Protein AF-A0A7C5XX01-F1 (afdb_monomer_lite)

Secondary structure (DSSP, 8-state):
-PPPHHHHHHHHHHHHHHHHHHHTTTTS-HHHHHHTHHHHHHHHHHHHHHHHHHHHHHHHHHHS---SSHHHHHHHT-

Foldseek 3Di:
DQDDVVLLVVLVVVLVVLVVVLVVCVPDDPVVCVVCVVVNVVSVVSNLVSVLVSLQNVCCVPPVDGDPDSVRSVVVVD

pLDDT: mean 90.87, std 9.54, range [46.41, 98.19]

Sequence (78 aa):
MTARPEVVERKLAALQRFLEDLAAFGPLPHEERIRQHYAIERLLQLLCEAAADIGLQILRHETGEGAGSYREIFQRLR

Radius of gyration: 15.35 Å; chains: 1; bounding box: 40×19×35 Å

Structure (mmCIF, N/CA/C/O backbone):
data_AF-A0A7C5XX01-F1
#
_entry.id   AF-A0A7C5XX01-F1
#
loop_
_atom_site.group_PDB
_atom_site.id
_atom_site.type_symbol
_atom_site.label_atom_id
_atom_site.label_alt_id
_atom_site.label_comp_id
_atom_site.label_asym_id
_atom_site.label_entity_id
_atom_site.label_seq_id
_atom_site.pdbx_PDB_ins_code
_atom_site.Cartn_x
_atom_site.Cartn_y
_atom_site.Cartn_z
_atom_site.occupancy
_atom_site.B_iso_or_equiv
_atom_site.auth_seq_id
_atom_site.auth_comp_id
_atom_site.auth_asym_id
_atom_site.auth_atom_id
_atom_site.pdbx_PDB_model_num
ATOM 1 N N . MET A 1 1 ? -21.377 5.563 12.301 1.00 46.41 1 MET A N 1
ATOM 2 C CA . MET A 1 1 ? -21.505 5.594 10.825 1.00 46.41 1 MET A CA 1
ATOM 3 C C . MET A 1 1 ? -20.842 4.332 10.302 1.00 46.41 1 MET A C 1
ATOM 5 O O . MET A 1 1 ? -19.624 4.247 10.356 1.00 46.41 1 MET A O 1
ATOM 9 N N . THR A 1 2 ? -21.622 3.333 9.897 1.00 53.12 2 THR A N 1
ATOM 10 C CA . THR A 1 2 ? -21.122 2.104 9.264 1.00 53.12 2 THR A CA 1
ATOM 11 C C . THR A 1 2 ? -20.360 2.478 7.995 1.00 53.12 2 THR A C 1
ATOM 13 O O . THR A 1 2 ? -20.870 3.254 7.182 1.00 53.12 2 THR A O 1
ATOM 16 N N . ALA A 1 3 ? -19.124 1.995 7.841 1.00 57.69 3 ALA A N 1
ATOM 17 C CA . ALA A 1 3 ? -18.389 2.162 6.592 1.00 57.69 3 ALA A CA 1
ATOM 18 C C . ALA A 1 3 ? -19.247 1.559 5.473 1.00 57.69 3 ALA A C 1
ATOM 20 O O . ALA A 1 3 ? -19.633 0.394 5.555 1.00 57.69 3 ALA A O 1
ATOM 21 N N . ARG A 1 4 ? -19.629 2.365 4.474 1.00 71.00 4 ARG A N 1
ATOM 22 C CA . ARG A 1 4 ? -20.420 1.855 3.348 1.00 71.00 4 ARG A CA 1
ATOM 23 C C . ARG A 1 4 ? -19.556 0.810 2.634 1.00 71.00 4 ARG A C 1
ATOM 25 O O . ARG A 1 4 ? -18.480 1.201 2.177 1.00 71.00 4 ARG A O 1
ATOM 32 N N . PRO A 1 5 ? -19.986 -0.460 2.534 1.00 75.44 5 PRO A N 1
ATOM 33 C CA . PRO A 1 5 ? -19.176 -1.540 1.961 1.00 75.44 5 PRO A CA 1
ATOM 34 C C . PRO A 1 5 ? -18.569 -1.177 0.599 1.00 75.44 5 PRO A C 1
ATOM 36 O O . PRO A 1 5 ? -17.381 -1.378 0.369 1.00 75.44 5 PRO A O 1
ATOM 39 N N . GLU A 1 6 ? -19.345 -0.471 -0.226 1.00 81.19 6 GLU A N 1
ATOM 40 C CA . GLU A 1 6 ? -18.950 0.047 -1.540 1.00 81.19 6 GLU A CA 1
ATOM 41 C C . GLU A 1 6 ? -17.667 0.900 -1.527 1.00 81.19 6 GLU A C 1
ATOM 43 O O . GLU A 1 6 ? -16.917 0.923 -2.501 1.00 81.19 6 GLU A O 1
ATOM 48 N N . VAL A 1 7 ? -17.396 1.645 -0.449 1.00 81.88 7 VAL A N 1
ATOM 49 C CA . VAL A 1 7 ? -16.193 2.490 -0.343 1.00 81.88 7 VAL A CA 1
ATOM 50 C C . VAL A 1 7 ? -14.955 1.634 -0.099 1.00 81.88 7 VAL A C 1
ATOM 52 O O . VAL A 1 7 ? -13.909 1.895 -0.694 1.00 81.88 7 VAL A O 1
ATOM 55 N N . VAL A 1 8 ? -15.074 0.611 0.748 1.00 85.06 8 VAL A N 1
ATOM 56 C CA . VAL A 1 8 ? -13.981 -0.325 1.033 1.00 85.06 8 VAL A CA 1
ATOM 57 C C . VAL A 1 8 ? -13.686 -1.161 -0.208 1.00 85.06 8 VAL A C 1
ATOM 59 O O . VAL A 1 8 ? -12.531 -1.259 -0.607 1.00 85.06 8 VAL A O 1
ATOM 62 N N . GLU A 1 9 ? -14.718 -1.666 -0.884 1.00 89.44 9 GLU A N 1
ATOM 63 C CA . GLU A 1 9 ? -14.586 -2.405 -2.145 1.00 89.44 9 GLU A CA 1
ATOM 64 C C . GLU A 1 9 ? -13.867 -1.584 -3.222 1.00 89.44 9 GLU A C 1
ATOM 66 O O . GLU A 1 9 ? -12.928 -2.071 -3.850 1.00 89.44 9 GLU A O 1
ATOM 71 N N . ARG A 1 10 ? -14.230 -0.305 -3.390 1.00 90.56 10 ARG A N 1
ATOM 72 C CA . ARG A 1 10 ? -13.534 0.597 -4.323 1.00 90.56 10 ARG A CA 1
ATOM 73 C C . ARG A 1 10 ? -12.065 0.792 -3.957 1.00 90.56 10 ARG A C 1
ATOM 75 O O . ARG A 1 10 ? -11.220 0.831 -4.848 1.00 90.56 10 ARG A O 1
ATOM 82 N N . LYS A 1 11 ? -11.746 0.920 -2.665 1.00 90.25 11 LYS A N 1
ATOM 83 C CA . LYS A 1 11 ? -10.357 1.056 -2.201 1.00 90.25 11 LYS A CA 1
ATOM 84 C C . LYS A 1 11 ? -9.559 -0.231 -2.413 1.00 90.25 11 LYS A C 1
ATOM 86 O O . LYS A 1 11 ? -8.415 -0.151 -2.844 1.00 90.25 11 LYS A O 1
ATOM 91 N N . LEU A 1 12 ? -10.163 -1.397 -2.189 1.00 92.81 12 LEU A N 1
ATOM 92 C CA . LEU A 1 12 ? -9.548 -2.695 -2.478 1.00 92.81 12 LEU A CA 1
ATOM 93 C C . LEU A 1 12 ? -9.292 -2.882 -3.979 1.00 92.81 12 LEU A C 1
ATOM 95 O O . LEU A 1 12 ? -8.199 -3.289 -4.361 1.00 92.81 12 LEU A O 1
ATOM 99 N N . ALA A 1 13 ? -10.248 -2.509 -4.832 1.00 94.50 13 ALA A N 1
ATOM 100 C CA . ALA A 1 13 ? -10.064 -2.540 -6.282 1.00 94.50 13 ALA A CA 1
ATOM 101 C C . ALA A 1 13 ? -8.931 -1.603 -6.740 1.00 94.50 13 ALA A C 1
ATOM 103 O O . ALA A 1 13 ? -8.115 -1.977 -7.580 1.00 94.50 13 ALA A O 1
ATOM 104 N N . ALA A 1 14 ? -8.836 -0.402 -6.158 1.00 93.62 14 ALA A N 1
ATOM 105 C CA . ALA A 1 14 ? -7.736 0.520 -6.435 1.00 93.62 14 ALA A CA 1
ATOM 106 C C . ALA A 1 14 ? -6.378 -0.048 -5.986 1.00 93.62 14 ALA A C 1
ATOM 108 O O . ALA A 1 14 ? -5.417 0.010 -6.748 1.00 93.62 14 ALA A O 1
ATOM 109 N N . LEU A 1 15 ? -6.305 -0.646 -4.790 1.00 96.06 15 LEU A N 1
ATOM 110 C CA . LEU A 1 15 ? -5.098 -1.320 -4.296 1.00 96.06 15 LEU A CA 1
ATOM 111 C C . LEU A 1 15 ? -4.645 -2.428 -5.248 1.00 96.06 15 LEU A C 1
ATOM 113 O O . LEU A 1 15 ? -3.468 -2.486 -5.596 1.00 96.06 15 LEU A O 1
ATOM 117 N N . GLN A 1 16 ? -5.573 -3.272 -5.705 1.00 97.00 16 GLN A N 1
ATOM 118 C CA . GLN A 1 16 ? -5.265 -4.314 -6.679 1.00 97.00 16 GLN A CA 1
ATOM 119 C C . GLN A 1 16 ? -4.702 -3.717 -7.972 1.00 97.00 16 GLN A C 1
ATOM 121 O O . GLN A 1 16 ? -3.674 -4.183 -8.460 1.00 97.00 16 GLN A O 1
ATOM 126 N N . ARG A 1 17 ? -5.309 -2.641 -8.483 1.00 97.38 17 ARG A N 1
ATOM 127 C CA . ARG A 1 17 ? -4.813 -1.979 -9.690 1.00 97.38 17 ARG A CA 1
ATOM 128 C C . ARG A 1 17 ? -3.403 -1.413 -9.514 1.00 97.38 17 ARG A C 1
ATOM 130 O O . ARG A 1 17 ? -2.561 -1.597 -10.385 1.00 97.38 17 ARG A O 1
ATOM 137 N N . PHE A 1 18 ? -3.116 -0.774 -8.382 1.00 97.50 18 PHE A N 1
ATOM 138 C CA . PHE A 1 18 ? -1.775 -0.254 -8.107 1.00 97.50 18 PHE A CA 1
ATOM 139 C C . PHE A 1 18 ? -0.730 -1.368 -7.984 1.00 97.50 18 PHE A C 1
ATOM 141 O O . PHE A 1 18 ? 0.411 -1.173 -8.394 1.00 97.50 18 PHE A O 1
ATOM 148 N N . LEU A 1 19 ? -1.104 -2.538 -7.453 1.00 97.75 19 LEU A N 1
ATOM 149 C CA . LEU A 1 19 ? -0.226 -3.711 -7.424 1.00 97.75 19 LEU A CA 1
ATOM 150 C C . LEU A 1 19 ? 0.057 -4.248 -8.831 1.00 97.75 19 LEU A C 1
ATOM 152 O O . LEU A 1 19 ? 1.203 -4.580 -9.127 1.00 97.75 19 LEU A O 1
ATOM 156 N N . GLU A 1 20 ? -0.956 -4.310 -9.697 1.00 97.88 20 GLU A N 1
ATOM 157 C CA . GLU A 1 20 ? -0.797 -4.699 -11.105 1.00 97.88 20 GLU A CA 1
ATOM 158 C C . GLU A 1 20 ? 0.136 -3.733 -11.848 1.00 97.88 20 GLU A C 1
ATOM 160 O O . GLU A 1 20 ? 1.079 -4.168 -12.512 1.00 97.88 20 GLU A O 1
ATOM 165 N N . ASP A 1 21 ? -0.069 -2.425 -11.676 1.00 97.50 21 ASP A N 1
ATOM 166 C CA . ASP A 1 21 ? 0.776 -1.396 -12.283 1.00 97.50 21 ASP A CA 1
ATOM 167 C C . ASP A 1 21 ? 2.220 -1.477 -11.741 1.00 97.50 21 ASP A C 1
ATOM 169 O O . ASP A 1 21 ? 3.180 -1.376 -12.504 1.00 97.50 21 ASP A O 1
ATOM 173 N N . LEU A 1 22 ? 2.402 -1.732 -10.438 1.00 97.31 22 LEU A N 1
ATOM 174 C CA . LEU A 1 22 ? 3.723 -1.891 -9.819 1.00 97.31 22 LEU A CA 1
ATOM 175 C C . LEU A 1 22 ? 4.452 -3.149 -10.320 1.00 97.31 22 LEU A C 1
ATOM 177 O O . LEU A 1 22 ? 5.670 -3.127 -10.522 1.00 97.31 22 LEU A O 1
ATOM 181 N N . ALA A 1 23 ? 3.721 -4.241 -10.552 1.00 97.06 23 ALA A N 1
ATOM 182 C CA . ALA A 1 23 ? 4.285 -5.496 -11.042 1.00 97.06 23 ALA A CA 1
ATOM 183 C C . ALA A 1 23 ? 4.956 -5.338 -12.418 1.00 97.06 23 ALA A C 1
ATOM 185 O O . ALA A 1 23 ? 5.954 -6.012 -12.690 1.00 97.06 23 ALA A O 1
ATOM 186 N N . ALA A 1 24 ? 4.484 -4.401 -13.250 1.00 96.12 24 ALA A N 1
ATOM 187 C CA . ALA A 1 24 ? 5.070 -4.103 -14.557 1.00 96.12 24 ALA A CA 1
ATOM 188 C C . ALA A 1 24 ? 6.531 -3.613 -14.480 1.00 96.12 24 ALA A C 1
ATOM 190 O O . ALA A 1 24 ? 7.291 -3.794 -15.432 1.00 96.12 24 ALA A O 1
ATOM 191 N N . PHE A 1 25 ? 6.957 -3.049 -13.343 1.00 96.56 25 PHE A N 1
ATOM 192 C CA . PHE A 1 25 ? 8.333 -2.579 -13.140 1.00 96.56 25 PHE A CA 1
ATOM 193 C C . PHE A 1 25 ? 9.296 -3.681 -12.679 1.00 96.56 25 PHE A C 1
ATOM 195 O O . PHE A 1 25 ? 10.513 -3.535 -12.816 1.00 96.56 25 PHE A O 1
ATOM 202 N N . GLY A 1 26 ? 8.777 -4.792 -12.146 1.00 95.06 26 GLY A N 1
ATOM 203 C CA . GLY A 1 26 ? 9.564 -5.940 -11.687 1.00 95.06 26 GLY A CA 1
ATOM 204 C C . GLY A 1 26 ? 10.558 -6.486 -12.726 1.00 95.06 26 GLY A C 1
ATOM 205 O O . GLY A 1 26 ? 11.748 -6.581 -12.410 1.00 95.06 26 GLY A O 1
ATOM 206 N N . PRO A 1 27 ? 10.128 -6.801 -13.964 1.00 97.56 27 PRO A N 1
ATOM 207 C CA . PRO A 1 27 ? 11.003 -7.381 -14.986 1.00 97.56 27 PRO A CA 1
ATOM 208 C C . PRO A 1 27 ? 11.974 -6.384 -15.641 1.00 97.56 27 PRO A C 1
ATOM 210 O O . PRO A 1 27 ? 12.840 -6.807 -16.407 1.00 97.56 27 PRO A O 1
ATOM 213 N N . LEU A 1 28 ? 11.859 -5.077 -15.378 1.00 97.25 28 LEU A N 1
ATOM 214 C CA . LEU A 1 28 ? 12.725 -4.073 -16.003 1.00 97.25 28 LEU A CA 1
ATOM 215 C C . LEU A 1 28 ? 14.183 -4.186 -15.510 1.00 97.25 28 LEU A C 1
ATOM 217 O O . LEU A 1 28 ? 14.417 -4.538 -14.351 1.00 97.25 28 LEU A O 1
ATOM 221 N N . PRO A 1 29 ? 15.193 -3.843 -16.331 1.00 97.81 29 PRO A N 1
ATOM 222 C CA . PRO A 1 29 ? 16.575 -3.716 -15.869 1.00 97.81 29 PRO A CA 1
ATOM 223 C C . PRO A 1 29 ? 16.723 -2.678 -14.746 1.00 97.81 29 PRO A C 1
ATOM 225 O O . PRO A 1 29 ? 15.930 -1.742 -14.637 1.00 97.81 29 PRO A O 1
ATOM 228 N N . HIS A 1 30 ? 17.772 -2.799 -13.925 1.00 96.06 30 HIS A N 1
ATOM 229 C CA . HIS A 1 30 ? 17.996 -1.884 -12.797 1.00 96.06 30 HIS A CA 1
ATOM 230 C C . HIS A 1 30 ? 18.066 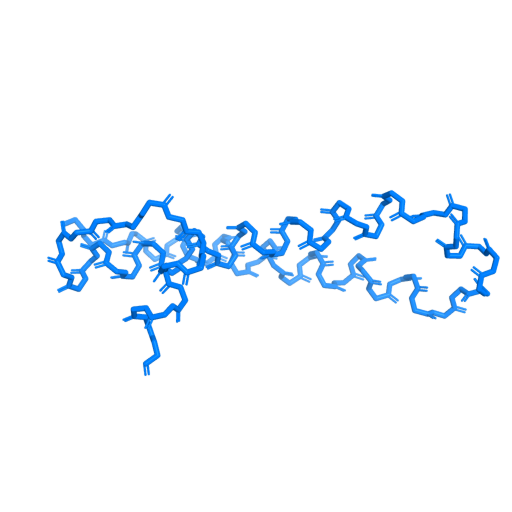-0.411 -13.226 1.00 96.06 30 HIS A C 1
ATOM 232 O O . HIS A 1 30 ? 17.390 0.418 -12.626 1.00 96.06 30 HIS A O 1
ATOM 238 N N . GLU A 1 31 ? 18.810 -0.098 -14.288 1.00 97.75 31 GLU A N 1
ATOM 239 C CA . GLU A 1 31 ? 18.921 1.271 -14.809 1.00 97.75 31 GLU A CA 1
ATOM 24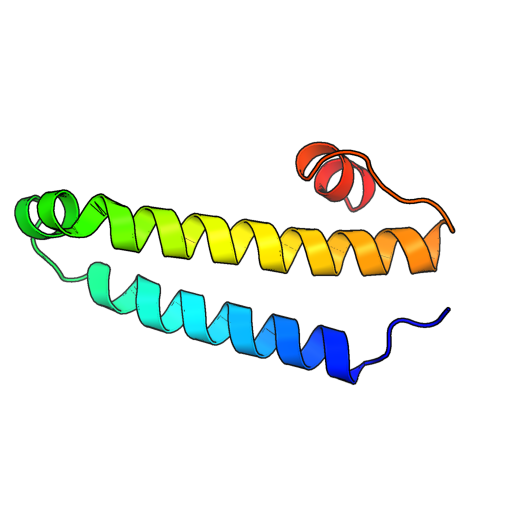0 C C . GLU A 1 31 ? 17.566 1.845 -15.236 1.00 97.75 31 GLU A C 1
ATOM 242 O O . GLU A 1 31 ? 17.280 3.015 -14.995 1.00 97.75 31 GLU A O 1
ATOM 247 N N . GLU A 1 32 ? 16.700 1.012 -15.816 1.00 97.25 32 GLU A N 1
ATOM 248 C CA . GLU A 1 32 ? 15.362 1.427 -16.229 1.00 97.25 32 GLU A CA 1
ATOM 249 C C . GLU A 1 32 ? 14.460 1.696 -15.020 1.00 97.25 32 GLU A C 1
ATOM 251 O O . GLU A 1 32 ? 13.745 2.695 -14.992 1.00 97.25 32 GLU A O 1
ATOM 256 N N . ARG A 1 33 ? 14.556 0.879 -13.963 1.00 97.00 33 ARG A N 1
ATOM 257 C CA . ARG A 1 33 ? 13.864 1.159 -12.695 1.00 97.00 33 ARG A CA 1
ATOM 258 C C . ARG A 1 33 ? 14.345 2.454 -12.049 1.00 97.00 33 ARG A C 1
ATOM 260 O O . ARG A 1 33 ? 13.523 3.190 -11.520 1.00 97.00 33 ARG A O 1
ATOM 267 N N . ILE A 1 34 ? 15.645 2.753 -12.110 1.00 97.19 34 ILE A N 1
ATOM 268 C CA . ILE A 1 34 ? 16.185 4.031 -11.625 1.00 97.19 34 ILE A CA 1
ATOM 269 C C . ILE A 1 34 ? 15.663 5.191 -12.472 1.00 97.19 34 ILE A C 1
ATOM 271 O O . ILE A 1 34 ? 15.265 6.206 -11.914 1.00 97.19 34 ILE A O 1
ATOM 275 N N . ARG A 1 35 ? 15.573 5.060 -13.800 1.00 97.69 35 ARG A N 1
ATOM 276 C CA . ARG A 1 35 ? 14.950 6.101 -14.638 1.00 97.69 35 ARG A CA 1
ATOM 277 C C . ARG A 1 35 ? 13.483 6.339 -14.279 1.00 97.69 35 ARG A C 1
ATOM 279 O O . ARG A 1 35 ? 13.039 7.482 -14.277 1.00 97.69 35 ARG A O 1
ATOM 286 N N . GLN A 1 36 ? 12.756 5.279 -13.939 1.00 97.62 36 GLN A N 1
ATOM 287 C CA . GLN A 1 36 ? 11.324 5.328 -13.641 1.00 97.62 36 GLN A CA 1
ATOM 288 C C . GLN A 1 36 ? 10.995 5.379 -12.135 1.00 97.62 36 GLN A C 1
ATOM 290 O O . GLN A 1 36 ? 9.839 5.189 -11.756 1.00 97.62 36 GLN A O 1
ATOM 295 N N . HIS A 1 37 ? 11.975 5.654 -11.263 1.00 96.81 37 HIS A N 1
ATOM 296 C CA . HIS A 1 37 ? 11.810 5.538 -9.807 1.00 96.81 37 HIS A CA 1
ATOM 297 C C . HIS A 1 37 ? 10.654 6.382 -9.254 1.00 96.81 37 HIS A C 1
ATOM 299 O O . HIS A 1 37 ? 9.909 5.893 -8.412 1.00 96.81 37 HIS A O 1
ATOM 305 N N . TYR A 1 38 ? 10.413 7.583 -9.789 1.00 98.19 38 TYR A N 1
ATOM 306 C CA . TYR A 1 38 ? 9.285 8.419 -9.365 1.00 98.19 38 TYR A CA 1
ATOM 307 C C . TYR A 1 38 ? 7.914 7.764 -9.581 1.00 98.19 38 TYR A C 1
ATOM 309 O O . TYR A 1 38 ? 7.008 7.956 -8.771 1.00 98.19 38 TYR A O 1
ATOM 317 N N . ALA A 1 39 ? 7.738 6.977 -10.647 1.00 97.50 39 ALA A N 1
ATOM 318 C CA . ALA A 1 39 ? 6.484 6.259 -10.882 1.00 97.50 39 ALA A CA 1
ATOM 319 C C . ALA A 1 39 ? 6.288 5.140 -9.848 1.00 97.50 39 ALA A C 1
ATOM 321 O O . ALA A 1 39 ? 5.197 4.979 -9.300 1.00 97.50 39 ALA A O 1
ATOM 322 N N . ILE A 1 40 ? 7.368 4.421 -9.531 1.00 97.56 40 ILE A N 1
ATOM 323 C CA . ILE A 1 40 ? 7.389 3.372 -8.507 1.00 97.56 40 ILE A CA 1
ATOM 324 C C . ILE A 1 40 ? 7.081 3.972 -7.129 1.00 97.56 40 ILE A C 1
ATOM 326 O O . ILE A 1 40 ? 6.185 3.496 -6.437 1.00 97.56 40 ILE A O 1
ATOM 330 N N . GLU A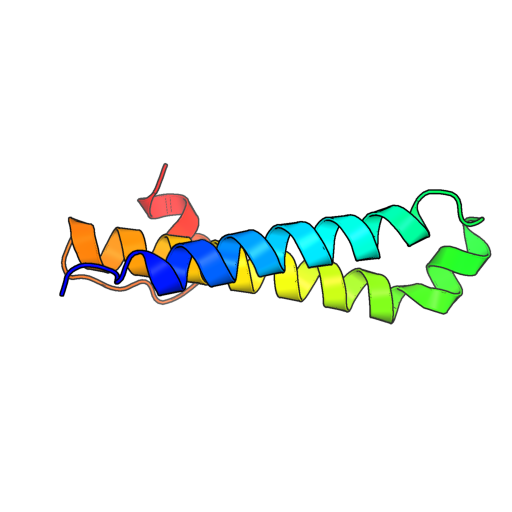 1 41 ? 7.771 5.047 -6.744 1.00 98.12 41 GLU A N 1
ATOM 331 C CA . GLU A 1 41 ? 7.541 5.765 -5.486 1.00 98.12 41 GLU A CA 1
ATOM 332 C C . GLU A 1 41 ? 6.098 6.253 -5.372 1.00 98.12 41 GLU A C 1
ATOM 334 O O . GLU A 1 41 ? 5.470 6.099 -4.323 1.00 98.12 41 GLU A O 1
ATOM 339 N N . ARG A 1 42 ? 5.534 6.780 -6.466 1.00 98.00 42 ARG A N 1
ATOM 340 C CA . ARG A 1 42 ? 4.145 7.235 -6.484 1.00 98.00 42 ARG A CA 1
ATOM 341 C C . ARG A 1 42 ? 3.160 6.088 -6.275 1.00 98.00 42 ARG A C 1
ATOM 343 O O . ARG A 1 42 ? 2.211 6.256 -5.513 1.00 98.00 42 ARG A O 1
ATOM 350 N N . LEU A 1 43 ? 3.377 4.933 -6.904 1.00 97.81 43 LEU A N 1
ATOM 351 C CA . LEU A 1 43 ? 2.547 3.742 -6.691 1.00 97.81 43 LEU A CA 1
ATOM 352 C C . LEU A 1 43 ? 2.645 3.237 -5.248 1.00 97.81 43 LEU A C 1
ATOM 354 O O . LEU A 1 43 ? 1.622 2.949 -4.631 1.00 97.81 43 LEU A O 1
ATOM 358 N N . LEU A 1 44 ? 3.853 3.196 -4.678 1.00 96.94 44 LEU A N 1
ATOM 359 C CA . LEU A 1 44 ? 4.064 2.820 -3.277 1.00 96.94 44 LEU A CA 1
ATOM 360 C C . LEU A 1 44 ? 3.363 3.785 -2.314 1.00 96.94 44 LEU A C 1
ATOM 362 O O . LEU A 1 44 ? 2.728 3.346 -1.355 1.00 96.94 44 LEU A O 1
ATOM 366 N N . GLN A 1 45 ? 3.425 5.090 -2.584 1.00 96.50 45 GLN A N 1
ATOM 367 C CA . GLN A 1 45 ? 2.691 6.089 -1.816 1.00 96.50 45 GLN A CA 1
ATOM 368 C C . GLN A 1 45 ? 1.181 5.826 -1.878 1.00 96.50 45 GLN A C 1
ATOM 370 O O . GLN A 1 45 ? 0.541 5.739 -0.834 1.00 96.50 45 GLN A O 1
ATOM 375 N N . LEU A 1 46 ? 0.618 5.646 -3.077 1.00 96.12 46 LEU A N 1
ATOM 376 C CA . LEU A 1 46 ? -0.814 5.394 -3.261 1.00 96.12 46 LEU A CA 1
ATOM 377 C C . LEU A 1 46 ? -1.280 4.111 -2.558 1.00 96.12 46 LEU A C 1
ATOM 379 O O . LEU A 1 46 ? -2.357 4.100 -1.961 1.00 96.12 46 LEU A O 1
ATOM 383 N N . LEU A 1 47 ? -0.463 3.054 -2.574 1.00 96.31 47 LEU A N 1
ATOM 384 C CA . LEU A 1 47 ? -0.722 1.820 -1.828 1.00 96.31 47 LEU A CA 1
ATOM 385 C C . LEU A 1 47 ? -0.806 2.081 -0.317 1.00 96.31 47 LEU A C 1
ATOM 387 O O . LEU A 1 47 ? -1.769 1.664 0.330 1.00 96.31 47 LEU A O 1
ATOM 391 N 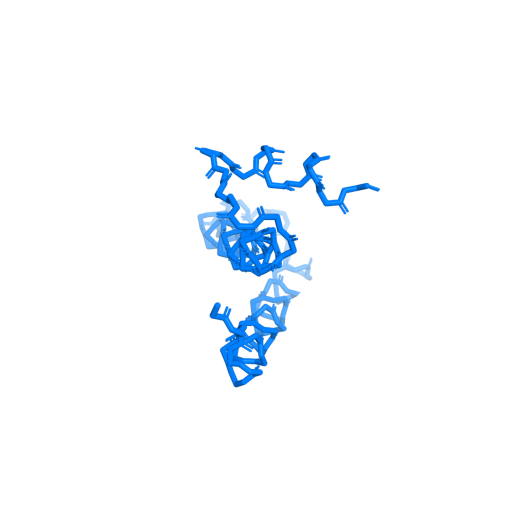N . CYS A 1 48 ? 0.167 2.803 0.244 1.00 94.50 48 CYS A N 1
ATOM 392 C CA . CYS A 1 48 ? 0.188 3.153 1.664 1.00 94.50 48 CYS A CA 1
ATOM 393 C C . CYS A 1 48 ? -1.010 4.026 2.068 1.00 94.50 48 CYS A C 1
ATOM 395 O O . CYS A 1 48 ? -1.645 3.754 3.086 1.00 94.50 48 CYS A O 1
ATOM 397 N N . GLU A 1 49 ? -1.333 5.049 1.275 1.00 93.31 49 GLU A N 1
ATOM 398 C CA . GLU A 1 49 ? -2.460 5.958 1.524 1.00 93.31 49 GLU A CA 1
ATOM 399 C C . GLU A 1 49 ? -3.799 5.213 1.477 1.00 93.31 49 GLU A C 1
ATOM 401 O O . GLU A 1 49 ? -4.610 5.319 2.398 1.00 93.31 49 GLU A O 1
ATOM 406 N N . ALA A 1 50 ? -4.018 4.391 0.446 1.00 92.81 50 ALA A N 1
ATOM 407 C CA . ALA A 1 50 ? -5.250 3.622 0.307 1.00 92.81 50 ALA A CA 1
ATOM 408 C C . ALA A 1 50 ? -5.425 2.593 1.438 1.00 92.81 50 ALA A C 1
ATOM 410 O O . ALA A 1 50 ? -6.534 2.445 1.957 1.00 92.81 50 ALA A O 1
ATOM 411 N N . ALA A 1 51 ? -4.346 1.924 1.858 1.00 92.88 51 ALA A N 1
ATOM 412 C CA . ALA A 1 51 ? -4.372 1.005 2.994 1.00 92.88 51 ALA A CA 1
ATOM 413 C C . ALA A 1 51 ? -4.652 1.732 4.321 1.00 92.88 51 ALA A C 1
ATOM 415 O O . ALA A 1 51 ? -5.484 1.280 5.111 1.00 92.88 51 ALA A O 1
ATOM 416 N N . ALA A 1 52 ? -4.005 2.878 4.557 1.00 92.94 52 ALA A N 1
ATOM 417 C CA . ALA A 1 52 ? -4.228 3.682 5.754 1.00 92.94 52 ALA A CA 1
ATOM 418 C C . ALA A 1 52 ? -5.666 4.213 5.827 1.00 92.94 52 ALA A C 1
ATOM 420 O O . ALA A 1 52 ? -6.271 4.183 6.895 1.00 92.94 52 ALA A O 1
ATOM 421 N N . ASP A 1 53 ? -6.250 4.629 4.703 1.00 91.62 53 ASP A N 1
ATOM 422 C CA . ASP A 1 53 ? -7.644 5.065 4.651 1.00 91.62 53 ASP A CA 1
ATOM 423 C C . ASP A 1 53 ? -8.626 3.958 5.060 1.00 91.62 53 ASP A C 1
ATOM 425 O O . ASP A 1 53 ? -9.590 4.230 5.779 1.00 91.62 53 ASP A O 1
ATOM 429 N N . ILE A 1 54 ? -8.397 2.716 4.612 1.00 91.56 54 ILE A N 1
ATOM 430 C CA . ILE A 1 54 ? -9.198 1.559 5.043 1.00 91.56 54 ILE A CA 1
ATOM 431 C C . ILE A 1 54 ? -9.049 1.379 6.555 1.00 91.56 54 ILE A C 1
ATOM 433 O O . ILE A 1 54 ? -10.047 1.289 7.269 1.00 91.56 54 ILE A O 1
ATOM 437 N N . GLY A 1 55 ? -7.813 1.396 7.054 1.00 91.25 55 GLY A N 1
ATOM 438 C CA . GLY A 1 55 ? -7.544 1.267 8.481 1.00 91.25 55 GLY A CA 1
ATOM 439 C C . GLY A 1 55 ? -8.206 2.363 9.322 1.00 91.25 55 GLY A C 1
ATOM 440 O O . GLY A 1 55 ? -8.813 2.077 10.350 1.00 91.25 55 GLY A O 1
ATOM 441 N N . LEU A 1 56 ? -8.173 3.617 8.867 1.00 91.62 56 LEU A N 1
ATOM 442 C CA . LEU A 1 56 ? -8.833 4.731 9.545 1.00 91.62 56 LEU A CA 1
ATOM 443 C C . LEU A 1 56 ? -10.353 4.553 9.585 1.00 91.62 56 LEU A C 1
ATOM 445 O O . LEU A 1 56 ? -10.986 4.900 10.581 1.00 91.62 56 LEU A O 1
ATOM 449 N N . GLN A 1 57 ? -10.951 4.032 8.511 1.00 89.19 57 GLN A N 1
ATOM 450 C CA . GLN A 1 57 ? -12.384 3.739 8.481 1.00 89.19 57 GLN A CA 1
ATOM 451 C C . GLN A 1 57 ? -12.755 2.643 9.480 1.00 89.19 57 GLN A C 1
ATOM 453 O O . GLN A 1 57 ? -13.740 2.808 10.200 1.00 89.19 57 GLN A O 1
ATOM 458 N N . ILE A 1 58 ? -11.957 1.575 9.558 1.00 89.38 58 ILE A N 1
ATOM 459 C CA . ILE A 1 58 ? -12.130 0.500 10.544 1.00 89.38 58 ILE A CA 1
ATOM 460 C C . ILE A 1 58 ? -12.004 1.069 11.961 1.00 89.38 58 ILE A C 1
ATOM 462 O O . ILE A 1 58 ? -12.926 0.934 12.759 1.00 89.38 58 ILE A O 1
ATOM 466 N N . LEU A 1 59 ? -10.933 1.816 12.242 1.00 91.06 59 LEU A N 1
ATOM 467 C CA . LEU A 1 59 ? -10.682 2.391 13.563 1.00 91.06 59 LEU A CA 1
ATOM 468 C C . LEU A 1 59 ? -11.823 3.311 14.021 1.00 91.06 59 LEU A C 1
ATOM 470 O O . LEU A 1 59 ? -12.300 3.199 15.151 1.00 91.06 59 LEU A O 1
ATOM 474 N N . ARG A 1 60 ? -12.309 4.183 13.128 1.00 90.44 60 ARG A N 1
ATOM 475 C CA . ARG A 1 60 ? -13.453 5.067 13.401 1.00 90.44 60 ARG A CA 1
ATOM 476 C C . ARG A 1 60 ? -14.740 4.294 13.643 1.00 90.44 60 ARG A C 1
ATOM 478 O O . ARG A 1 60 ? -15.583 4.750 14.410 1.00 90.44 60 ARG A O 1
ATOM 485 N N . HIS A 1 61 ? -14.917 3.167 12.964 1.00 87.06 61 HIS A N 1
ATOM 486 C CA . HIS A 1 61 ? -16.086 2.320 13.139 1.00 87.06 61 HIS A CA 1
ATOM 487 C C . HIS A 1 61 ? -16.064 1.592 14.487 1.00 87.06 61 HIS A C 1
ATOM 489 O O . HIS A 1 61 ? -17.090 1.532 15.157 1.00 87.06 61 HIS A O 1
ATOM 495 N N . GLU A 1 62 ? -14.907 1.068 14.884 1.00 88.12 62 GLU A N 1
ATOM 496 C CA . GLU A 1 62 ? -14.753 0.247 16.089 1.00 88.12 62 GLU A CA 1
ATOM 497 C C . GLU A 1 62 ? -14.637 1.073 17.371 1.00 88.12 62 GLU A C 1
ATOM 499 O O . GLU A 1 62 ? -15.200 0.701 18.397 1.00 88.12 62 GLU A O 1
ATOM 504 N N . THR A 1 63 ? -13.925 2.200 17.321 1.00 88.56 63 THR A N 1
ATOM 505 C CA . THR A 1 63 ? -13.584 2.985 18.521 1.00 88.56 63 THR A CA 1
ATOM 506 C C . THR A 1 63 ? -14.307 4.328 18.594 1.00 88.56 63 THR A C 1
ATOM 508 O O . THR A 1 63 ? -14.332 4.957 19.646 1.00 88.56 63 THR A O 1
ATOM 511 N N . GLY A 1 64 ? -14.886 4.799 17.484 1.00 87.25 64 GLY A N 1
ATOM 512 C CA . GLY A 1 64 ? -15.406 6.166 17.366 1.00 87.25 64 GLY A CA 1
ATOM 513 C C . GLY A 1 64 ? -14.315 7.237 17.239 1.00 87.25 64 GLY A C 1
ATOM 514 O O . GLY A 1 64 ? -14.634 8.410 17.047 1.00 87.25 64 GLY A O 1
ATOM 515 N N . GLU A 1 65 ? -13.038 6.850 17.290 1.00 85.69 65 GLU A N 1
ATOM 516 C CA . GLU A 1 65 ? -11.890 7.749 17.239 1.00 85.69 65 GLU A CA 1
ATOM 517 C C . GLU A 1 65 ? -11.154 7.670 15.896 1.00 85.69 65 GLU A C 1
ATOM 519 O O . GLU A 1 65 ? -11.178 6.666 15.182 1.00 85.69 65 GLU A O 1
ATOM 524 N N . GLY A 1 66 ? -10.491 8.767 15.531 1.00 85.88 66 GLY A N 1
ATOM 525 C CA . GLY A 1 66 ? -9.532 8.790 14.430 1.00 85.88 66 GLY A CA 1
ATOM 526 C C . GLY A 1 66 ? -8.105 8.510 14.902 1.00 85.88 66 GLY A C 1
ATOM 527 O O . GLY A 1 66 ?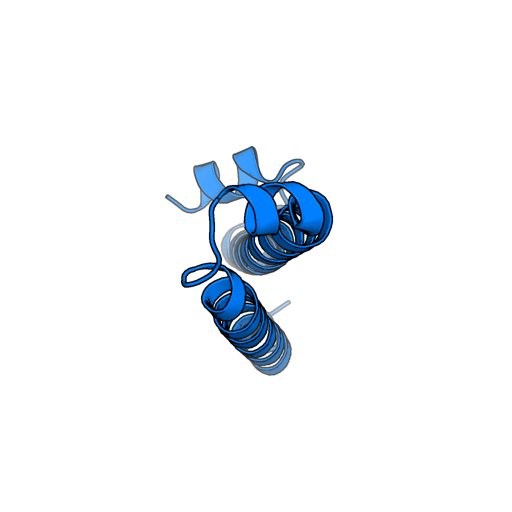 -7.854 8.258 16.075 1.00 85.88 66 GLY A O 1
ATOM 528 N N . ALA A 1 67 ? -7.163 8.624 13.974 1.00 89.69 67 ALA A N 1
ATOM 529 C CA . ALA A 1 67 ? -5.732 8.640 14.250 1.00 89.69 67 ALA A CA 1
ATOM 530 C C . ALA A 1 67 ? -5.094 9.817 13.498 1.00 89.69 67 ALA A C 1
ATOM 532 O O . ALA A 1 67 ? -5.572 10.204 12.427 1.00 89.69 67 ALA A O 1
ATOM 533 N N . GLY A 1 68 ? -4.035 10.396 14.063 1.00 87.38 68 GLY A N 1
ATOM 534 C CA . GLY A 1 68 ? -3.335 11.562 13.519 1.00 87.38 68 GLY A CA 1
ATOM 535 C C . GLY A 1 68 ? -2.227 11.221 12.522 1.00 87.38 68 GLY A C 1
ATOM 536 O O . GLY A 1 68 ? -1.663 12.120 11.903 1.00 87.38 68 GLY A O 1
ATOM 537 N N . SER A 1 69 ? -1.890 9.938 12.351 1.00 89.94 69 SER A N 1
ATOM 538 C CA . SER A 1 69 ? -0.869 9.492 11.396 1.00 89.94 69 SER A CA 1
ATOM 539 C C . SER A 1 69 ? -1.110 8.070 10.887 1.00 89.94 69 SER A C 1
ATOM 541 O O . SER A 1 69 ? -1.735 7.256 11.564 1.00 89.94 69 SER A O 1
ATOM 543 N N . TYR A 1 70 ? -0.538 7.727 9.726 1.00 88.56 70 TYR A N 1
ATOM 544 C CA . TYR A 1 70 ? -0.570 6.353 9.197 1.00 88.56 70 TYR A CA 1
ATOM 545 C C . TYR A 1 70 ? 0.060 5.352 10.163 1.00 88.56 70 TYR A C 1
ATOM 547 O O . TYR A 1 70 ? -0.478 4.270 10.378 1.00 88.56 70 TYR A O 1
ATOM 555 N N . ARG A 1 71 ? 1.172 5.736 10.802 1.00 89.94 71 ARG A N 1
ATOM 556 C CA . ARG A 1 71 ? 1.834 4.914 11.818 1.00 89.94 71 ARG A CA 1
ATOM 557 C C . ARG A 1 71 ? 0.880 4.558 12.955 1.00 89.94 71 ARG A C 1
ATOM 559 O O . ARG A 1 71 ? 0.819 3.398 13.346 1.00 89.94 71 ARG A O 1
ATOM 566 N N . GLU A 1 72 ? 0.153 5.546 13.461 1.00 92.44 72 GLU A N 1
ATOM 567 C CA . GLU A 1 72 ? -0.802 5.354 14.549 1.00 92.44 72 GLU A CA 1
ATOM 568 C C . GLU A 1 72 ? -1.965 4.444 14.127 1.00 92.44 72 GLU A C 1
ATOM 570 O O . GLU A 1 72 ? -2.310 3.535 14.877 1.00 92.44 72 GLU A O 1
ATOM 575 N N . ILE A 1 73 ? -2.503 4.605 12.909 1.00 92.00 73 ILE A N 1
ATOM 576 C CA . ILE A 1 73 ? -3.545 3.714 12.363 1.00 92.00 73 ILE A CA 1
ATOM 577 C C . ILE A 1 73 ? -3.082 2.254 12.422 1.00 92.00 73 ILE A C 1
ATOM 579 O O . ILE A 1 73 ? -3.752 1.410 13.012 1.00 92.00 73 ILE A O 1
ATOM 583 N N . PHE A 1 74 ? -1.910 1.951 11.85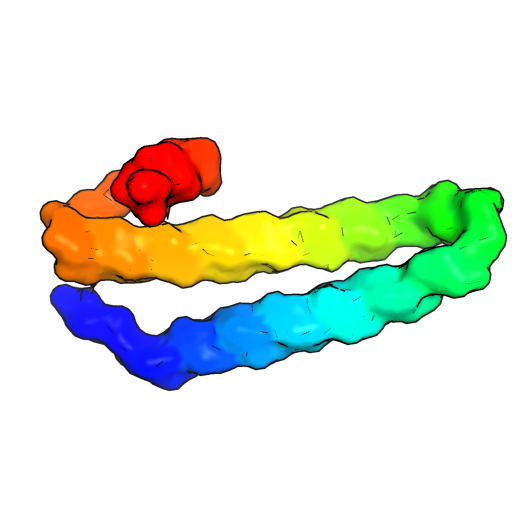8 1.00 88.62 74 PHE A N 1
ATOM 584 C CA . PHE A 1 74 ? -1.406 0.576 11.806 1.00 88.62 74 PHE A CA 1
ATOM 585 C C . PHE A 1 74 ? -1.002 0.017 13.176 1.00 88.62 74 PHE A C 1
ATOM 587 O O . PHE A 1 74 ? -1.023 -1.196 13.361 1.00 88.62 74 PHE A O 1
ATOM 594 N N . GLN A 1 75 ? -0.626 0.865 14.136 1.00 92.25 75 GLN A N 1
ATOM 595 C CA . GLN A 1 75 ? -0.349 0.434 15.508 1.00 92.25 75 GLN A CA 1
ATOM 596 C C . GLN A 1 75 ? -1.624 0.074 16.272 1.00 92.25 75 GLN A C 1
ATOM 598 O O . GLN A 1 75 ? -1.591 -0.855 17.070 1.00 92.25 75 GLN A O 1
ATOM 603 N N . ARG A 1 76 ? -2.727 0.794 16.033 1.00 91.00 76 ARG A N 1
ATOM 604 C CA . ARG A 1 76 ? -4.010 0.576 16.719 1.00 91.00 76 ARG A CA 1
ATOM 605 C C . ARG A 1 76 ? -4.829 -0.591 16.154 1.00 91.00 76 ARG A C 1
ATOM 607 O O . ARG A 1 76 ? -5.736 -1.045 16.835 1.00 91.00 76 ARG A O 1
ATOM 614 N N . LEU A 1 77 ? -4.528 -1.049 14.936 1.00 85.00 77 LEU A N 1
ATOM 615 C CA . LEU A 1 77 ? -5.212 -2.168 14.261 1.00 85.00 77 LEU A CA 1
ATOM 616 C C . LEU A 1 77 ? -4.486 -3.521 14.384 1.00 85.00 77 LEU A C 1
ATOM 618 O O . LEU A 1 77 ? -4.937 -4.501 13.793 1.00 85.00 77 LEU A O 1
ATOM 622 N N . ARG A 1 78 ? -3.337 -3.567 15.067 1.00 76.56 78 ARG A N 1
ATOM 623 C CA . ARG A 1 78 ? -2.614 -4.812 15.375 1.00 76.56 78 ARG A CA 1
ATOM 624 C C . ARG A 1 78 ? -3.170 -5.470 16.624 1.00 76.56 78 ARG A C 1
ATOM 626 O O . ARG A 1 78 ? -3.161 -6.718 16.637 1.00 76.56 78 ARG A O 1
#